Protein AF-A0A820ILZ4-F1 (afdb_monomer)

Foldseek 3Di:
DFDQEDDDDDDPPDFKDKDKGDWDWDKDFDPVQVVVPVDDDPDDDDTDIDTDTDMHMYMDGNCVPDPPVNVVVVVVVVVVCVVVVVVVVVVD

Radius of gyration: 18.0 Å; Cα contacts (8 Å, |Δi|>4): 102; chains: 1; bounding box: 40×37×37 Å

Organism: NCBI:txid433720

Solvent-accessible surface area (backbone atoms only — not comparable to full-atom values): 5961 Å² total; per-residue (Å²): 141,79,53,63,76,61,84,56,79,73,61,81,92,53,58,63,46,76,41,76,27,58,75,40,82,41,81,40,74,48,78,75,61,71,73,64,70,83,62,86,74,97,65,93,79,78,77,53,73,44,80,42,82,42,69,36,77,20,76,34,64,45,69,92,82,47,53,70,68,61,52,51,54,50,54,50,51,53,48,50,38,68,78,37,59,70,58,65,64,74,79,112

Structure (mmCIF, N/CA/C/O backbone):
data_AF-A0A820ILZ4-F1
#
_entry.id   AF-A0A820ILZ4-F1
#
loop_
_atom_site.group_PDB
_atom_site.id
_atom_site.type_symbol
_atom_site.label_atom_id
_atom_site.label_alt_id
_atom_site.label_comp_id
_atom_site.label_asym_id
_atom_site.label_entity_id
_atom_site.label_seq_id
_atom_site.pdbx_PDB_ins_code
_atom_site.Cartn_x
_atom_site.Cartn_y
_atom_site.Cartn_z
_atom_site.occupancy
_atom_site.B_iso_or_equiv
_atom_site.auth_seq_id
_atom_site.auth_comp_id
_atom_site.auth_asym_id
_atom_site.auth_atom_id
_atom_site.pdbx_PDB_model_num
ATOM 1 N N . ILE A 1 1 ? -7.170 -13.240 -12.796 1.00 55.50 1 ILE A N 1
ATOM 2 C CA . ILE A 1 1 ? -7.214 -12.275 -11.672 1.00 55.50 1 ILE A CA 1
ATOM 3 C C . ILE A 1 1 ? -6.118 -11.247 -11.908 1.00 55.50 1 ILE A C 1
ATOM 5 O O . ILE A 1 1 ? -4.964 -11.627 -12.070 1.00 55.50 1 ILE A O 1
ATOM 9 N N . GLY A 1 2 ? -6.495 -9.984 -12.079 1.00 60.47 2 GLY A N 1
ATOM 10 C CA . GLY A 1 2 ? -5.593 -8.893 -12.436 1.00 60.47 2 GLY A CA 1
ATOM 11 C C . GLY A 1 2 ? -6.329 -7.563 -12.317 1.00 60.47 2 GLY A C 1
ATOM 12 O O . GLY A 1 2 ? -7.502 -7.482 -12.666 1.00 60.47 2 GLY A O 1
ATOM 13 N N . GLY A 1 3 ? -5.643 -6.563 -11.778 1.00 70.50 3 GLY A N 1
ATOM 14 C CA . GLY A 1 3 ? -6.164 -5.233 -11.491 1.00 70.50 3 GLY A CA 1
ATOM 15 C C . GLY A 1 3 ? -5.067 -4.407 -10.826 1.00 70.50 3 GLY A C 1
ATOM 16 O O . GLY A 1 3 ? -4.187 -4.967 -10.167 1.00 70.50 3 GLY A O 1
ATOM 17 N N . THR A 1 4 ? -5.077 -3.100 -11.065 1.00 71.19 4 THR A N 1
ATOM 18 C CA . THR A 1 4 ? -4.156 -2.140 -10.443 1.00 71.19 4 THR A CA 1
ATOM 19 C C . THR A 1 4 ? -4.765 -1.582 -9.164 1.00 71.19 4 THR A C 1
ATOM 21 O O . THR A 1 4 ? -4.204 -1.768 -8.091 1.00 71.19 4 THR A O 1
ATOM 24 N N . TYR A 1 5 ? -5.942 -0.970 -9.243 1.00 76.06 5 TYR A N 1
ATOM 25 C CA . TYR A 1 5 ? -6.630 -0.431 -8.073 1.00 76.06 5 TYR A CA 1
ATOM 26 C C . TYR A 1 5 ? -7.929 -1.180 -7.817 1.00 76.06 5 TYR A C 1
ATOM 28 O O . TYR A 1 5 ? -8.619 -1.591 -8.751 1.00 76.06 5 TYR A O 1
ATOM 36 N N . ALA A 1 6 ? -8.249 -1.353 -6.542 1.00 81.50 6 ALA A N 1
ATOM 37 C CA . ALA A 1 6 ? -9.497 -1.939 -6.088 1.00 81.50 6 ALA A CA 1
ATOM 38 C C . ALA A 1 6 ? -10.027 -1.135 -4.900 1.00 81.50 6 ALA A C 1
ATOM 40 O O . ALA A 1 6 ? -9.255 -0.523 -4.170 1.00 81.50 6 ALA A O 1
ATOM 41 N N . VAL A 1 7 ? -11.340 -1.163 -4.687 1.00 82.38 7 VAL A N 1
ATOM 42 C CA . VAL A 1 7 ? -11.959 -0.651 -3.459 1.00 82.38 7 VAL A CA 1
ATOM 43 C C . VAL A 1 7 ? -12.392 -1.867 -2.640 1.00 82.38 7 VAL A 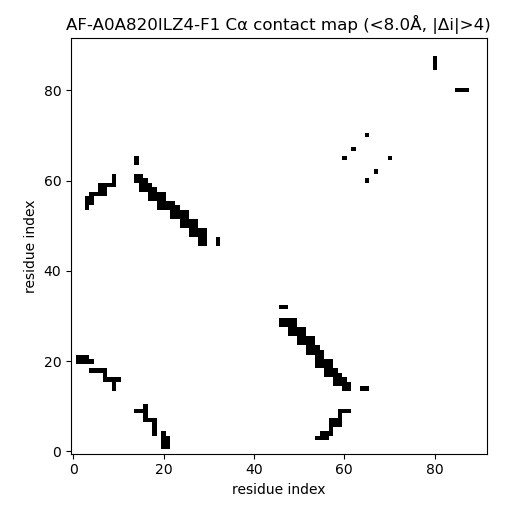C 1
ATOM 45 O O . VAL A 1 7 ? -13.489 -2.385 -2.865 1.00 82.38 7 VAL A O 1
ATOM 48 N N . PRO A 1 8 ? -11.511 -2.421 -1.788 1.00 81.88 8 PRO A N 1
ATOM 49 C CA . PRO A 1 8 ? -11.855 -3.583 -0.982 1.00 81.88 8 PRO A CA 1
ATOM 50 C C . PRO A 1 8 ? -12.930 -3.240 0.057 1.00 81.88 8 PRO A C 1
ATOM 52 O O . PRO A 1 8 ? -12.936 -2.165 0.649 1.00 81.88 8 PRO A O 1
ATOM 55 N N . ILE A 1 9 ? -13.853 -4.172 0.286 1.00 88.44 9 ILE A N 1
ATOM 56 C CA . ILE A 1 9 ? -14.926 -4.009 1.272 1.00 88.44 9 ILE A CA 1
ATOM 57 C C . ILE A 1 9 ? -14.433 -4.541 2.619 1.00 88.44 9 ILE A C 1
ATOM 59 O O . ILE A 1 9 ? -13.903 -5.649 2.685 1.00 88.44 9 ILE A O 1
ATOM 63 N N . LEU A 1 10 ? -14.614 -3.755 3.684 1.00 88.25 10 LEU A N 1
ATOM 64 C CA . LEU A 1 10 ? -14.238 -4.140 5.046 1.00 88.25 10 LEU A CA 1
ATOM 65 C C . LEU A 1 10 ? -15.026 -5.363 5.523 1.00 88.25 10 LEU A C 1
ATOM 67 O O . LEU A 1 10 ? -16.251 -5.420 5.389 1.00 88.25 10 LEU A O 1
ATOM 71 N N . LEU A 1 11 ? -14.318 -6.307 6.138 1.00 89.06 11 LEU A N 1
ATOM 72 C CA . LEU A 1 11 ? -14.897 -7.472 6.794 1.00 89.06 11 LEU A CA 1
ATOM 73 C C . LEU A 1 11 ? -14.965 -7.20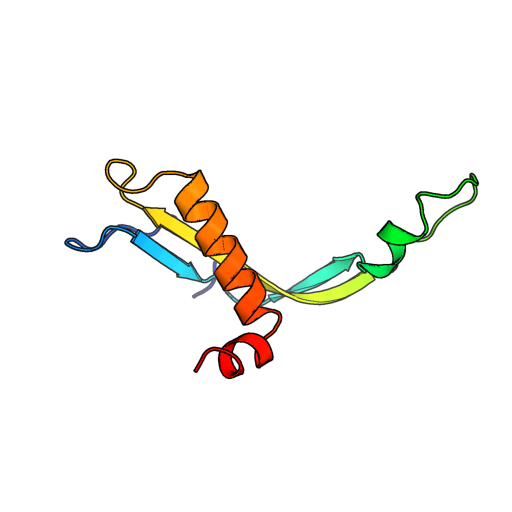4 8.300 1.00 89.06 11 LEU A C 1
ATOM 75 O O . LEU A 1 11 ? -13.96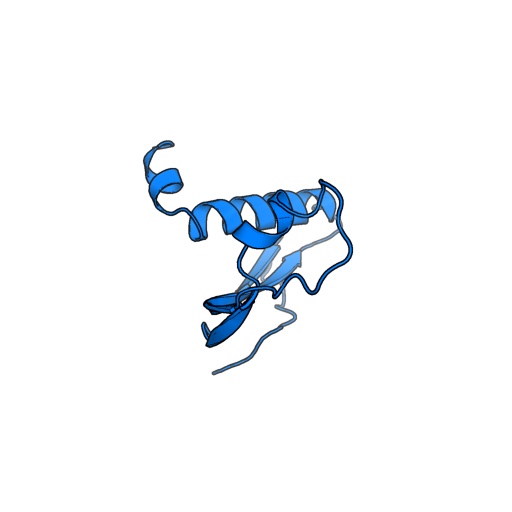1 -7.260 9.001 1.00 89.06 11 LEU A O 1
ATOM 79 N N . LEU A 1 12 ? -16.155 -6.888 8.814 1.00 90.50 12 LEU A N 1
ATOM 80 C CA . LEU A 1 12 ? -16.340 -6.640 10.248 1.00 90.50 12 LEU A CA 1
ATOM 81 C C . LEU A 1 12 ? -15.981 -7.901 11.062 1.00 90.50 12 LEU A C 1
ATOM 83 O O . LEU A 1 12 ? -16.374 -8.999 10.660 1.00 90.50 12 LEU A O 1
ATOM 87 N N . PRO A 1 13 ? -15.290 -7.773 12.213 1.00 92.50 13 PRO A N 1
ATOM 88 C CA . PRO A 1 13 ? -15.041 -6.551 12.993 1.00 92.50 13 PRO A CA 1
ATOM 89 C C . PRO A 1 13 ? -13.751 -5.777 12.642 1.00 92.50 13 PRO A C 1
ATOM 91 O O . PRO A 1 13 ? -13.358 -4.892 13.400 1.00 92.50 13 PRO A O 1
ATOM 94 N N . GLU A 1 14 ? -13.069 -6.095 11.540 1.00 95.44 14 GLU A N 1
ATOM 95 C CA . GLU A 1 14 ? -11.819 -5.428 11.154 1.00 95.44 14 GLU A CA 1
ATOM 96 C C . GLU A 1 14 ? -12.056 -3.978 10.701 1.00 95.44 14 GLU A C 1
ATOM 98 O O . GLU A 1 14 ? -13.098 -3.629 10.141 1.00 95.44 14 GLU A O 1
ATOM 103 N N . VAL A 1 15 ? -11.059 -3.121 10.940 1.00 94.00 15 VAL A N 1
ATOM 104 C CA . VAL A 1 15 ? -11.138 -1.668 10.695 1.00 94.00 15 VAL A CA 1
ATOM 105 C C . VAL A 1 15 ? -10.342 -1.207 9.475 1.00 94.00 15 VAL A C 1
ATOM 107 O O . VAL A 1 15 ? -10.445 -0.045 9.086 1.00 94.00 15 VAL A O 1
ATOM 110 N N . ALA A 1 16 ? -9.557 -2.094 8.862 1.00 93.56 16 ALA A N 1
ATOM 111 C CA . ALA A 1 16 ? -8.798 -1.822 7.650 1.00 93.56 16 ALA A CA 1
ATOM 112 C C . ALA A 1 16 ? -8.612 -3.097 6.820 1.00 93.56 16 ALA A C 1
ATOM 114 O O . ALA A 1 16 ? -8.487 -4.185 7.370 1.00 93.56 16 ALA A O 1
ATOM 115 N N . ILE A 1 17 ? -8.550 -2.949 5.500 1.00 95.38 17 ILE A N 1
ATOM 116 C CA . ILE A 1 17 ? -8.263 -4.024 4.550 1.00 95.38 17 ILE A CA 1
ATOM 117 C C . ILE A 1 17 ? -7.373 -3.494 3.420 1.00 95.38 17 ILE A C 1
ATOM 119 O O . ILE A 1 17 ? -7.475 -2.330 3.020 1.00 95.38 17 ILE A O 1
ATOM 123 N N . CYS A 1 18 ? -6.499 -4.357 2.901 1.00 94.00 18 CYS A N 1
ATOM 124 C CA . CYS A 1 18 ? -5.601 -4.053 1.791 1.00 94.00 18 CYS A CA 1
ATOM 125 C C . CYS A 1 18 ? -5.819 -5.025 0.635 1.00 94.00 18 CYS A C 1
ATOM 127 O O . CYS A 1 18 ? -5.806 -6.240 0.824 1.00 94.00 18 CYS A O 1
ATOM 129 N N . ALA A 1 19 ? -5.977 -4.487 -0.571 1.00 93.56 19 ALA A N 1
ATOM 130 C CA . ALA A 1 19 ? -5.956 -5.254 -1.804 1.00 93.56 19 ALA A CA 1
ATOM 131 C C . ALA A 1 19 ? -4.631 -5.017 -2.536 1.00 93.56 19 ALA A C 1
ATOM 133 O O . ALA A 1 19 ? -4.312 -3.885 -2.909 1.00 93.56 19 ALA A O 1
ATOM 134 N N . LEU A 1 20 ? -3.881 -6.095 -2.768 1.00 93.81 20 LEU A N 1
ATOM 135 C CA . LEU A 1 20 ? -2.636 -6.063 -3.529 1.00 93.81 20 LEU A CA 1
ATOM 136 C C . LEU A 1 20 ? -2.903 -6.381 -5.002 1.00 93.81 20 LEU A C 1
ATOM 138 O O . LEU A 1 20 ? -3.541 -7.379 -5.345 1.00 93.81 20 LEU A O 1
ATOM 142 N N . GLY A 1 21 ? -2.409 -5.509 -5.873 1.00 91.88 21 GLY A N 1
ATOM 143 C CA . GLY A 1 21 ? -2.452 -5.674 -7.315 1.00 91.88 21 GLY A CA 1
ATOM 144 C C . GLY A 1 21 ? -1.399 -6.654 -7.823 1.00 91.88 21 GLY A C 1
ATOM 145 O O . GLY A 1 21 ? -0.486 -7.083 -7.116 1.00 91.88 21 GLY A O 1
ATOM 146 N N . LYS A 1 22 ? -1.511 -7.003 -9.105 1.00 92.44 22 LYS A N 1
ATOM 147 C CA . LYS A 1 22 ? -0.526 -7.865 -9.766 1.00 92.44 22 LYS A CA 1
ATOM 148 C C . LYS A 1 22 ? 0.823 -7.145 -9.867 1.00 92.44 22 LYS A C 1
ATOM 150 O O . LYS A 1 22 ? 0.874 -6.006 -10.325 1.00 92.44 22 LYS A O 1
ATOM 155 N N . ILE A 1 23 ? 1.908 -7.854 -9.554 1.00 94.06 23 ILE A N 1
ATOM 156 C CA . ILE A 1 23 ? 3.270 -7.379 -9.817 1.00 94.06 23 ILE A CA 1
ATOM 157 C C . ILE A 1 23 ? 3.499 -7.333 -11.333 1.00 94.06 23 ILE A C 1
ATOM 159 O O . ILE A 1 23 ? 3.349 -8.343 -12.030 1.00 94.06 23 ILE A O 1
ATOM 163 N N . VAL A 1 24 ? 3.853 -6.160 -11.852 1.00 94.12 24 VAL A N 1
ATOM 164 C CA . VAL A 1 24 ? 4.103 -5.919 -13.278 1.00 94.12 24 VAL A CA 1
ATOM 165 C C . VAL A 1 24 ? 5.429 -5.194 -13.470 1.00 94.12 24 VAL A C 1
ATOM 167 O O . VAL A 1 24 ? 5.795 -4.334 -12.674 1.00 94.12 24 VAL A O 1
ATOM 170 N N . ARG A 1 25 ? 6.158 -5.524 -14.542 1.00 95.12 25 ARG A N 1
ATOM 171 C CA . ARG A 1 25 ? 7.362 -4.773 -14.915 1.00 95.12 25 ARG A CA 1
ATOM 172 C C . ARG A 1 25 ? 6.961 -3.430 -15.512 1.00 95.12 25 ARG A C 1
ATOM 174 O O . ARG A 1 25 ? 6.143 -3.394 -16.430 1.00 95.12 25 ARG A O 1
ATOM 181 N N . ARG A 1 26 ? 7.528 -2.347 -14.989 1.00 92.88 26 ARG A N 1
ATOM 182 C CA . ARG A 1 26 ? 7.281 -0.976 -15.441 1.00 92.88 26 ARG A CA 1
ATOM 183 C C . ARG A 1 26 ? 8.612 -0.254 -15.612 1.00 92.88 26 ARG A C 1
ATOM 185 O O . ARG A 1 26 ? 9.535 -0.486 -14.839 1.00 92.88 26 ARG A O 1
ATOM 192 N N . ILE A 1 27 ? 8.684 0.601 -16.626 1.00 93.56 27 ILE A N 1
ATOM 193 C CA . ILE A 1 27 ? 9.794 1.535 -16.810 1.00 93.56 27 ILE A CA 1
ATOM 194 C C . ILE A 1 27 ? 9.593 2.679 -15.814 1.00 93.56 27 ILE A C 1
ATOM 196 O O . ILE A 1 27 ? 8.519 3.285 -15.796 1.00 93.56 27 ILE A O 1
ATOM 200 N N . VAL A 1 28 ? 10.585 2.927 -14.967 1.00 91.44 28 VAL A N 1
ATOM 201 C CA . VAL A 1 28 ? 10.590 4.006 -13.974 1.00 91.44 28 VAL A CA 1
ATOM 202 C C . VAL A 1 28 ? 11.892 4.802 -14.095 1.00 91.44 28 VAL A C 1
ATOM 204 O O . VAL A 1 28 ? 12.897 4.215 -14.500 1.00 91.44 28 VAL A O 1
ATOM 207 N N . PRO A 1 29 ? 11.880 6.110 -13.795 1.00 90.19 29 PRO A N 1
ATOM 208 C CA . PRO A 1 29 ? 13.106 6.896 -13.694 1.00 90.19 29 PRO A CA 1
ATOM 209 C C . PRO A 1 29 ? 14.028 6.322 -12.617 1.00 90.19 29 PRO A C 1
ATOM 211 O O . PRO A 1 29 ? 13.544 5.780 -11.615 1.00 90.19 29 PRO A O 1
ATOM 214 N N . ASP A 1 30 ? 15.333 6.423 -12.834 1.00 85.31 30 ASP A N 1
ATOM 215 C CA . ASP A 1 30 ? 16.318 6.096 -11.813 1.00 85.31 30 ASP A CA 1
ATOM 216 C C . ASP A 1 30 ? 16.417 7.219 -10.775 1.00 85.31 30 ASP A C 1
ATOM 218 O O . ASP A 1 30 ? 16.321 8.399 -11.089 1.00 85.31 30 ASP A O 1
AT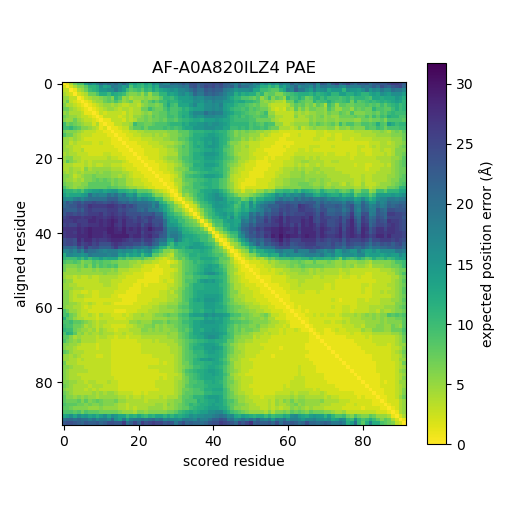OM 222 N N . GLU A 1 31 ? 16.586 6.833 -9.510 1.00 71.94 31 GLU A N 1
ATOM 223 C CA . GLU A 1 31 ? 16.638 7.768 -8.375 1.00 71.94 31 GLU A CA 1
ATOM 224 C C . GLU A 1 31 ? 17.973 8.536 -8.306 1.00 71.94 31 GLU A C 1
ATOM 226 O O . GLU A 1 31 ? 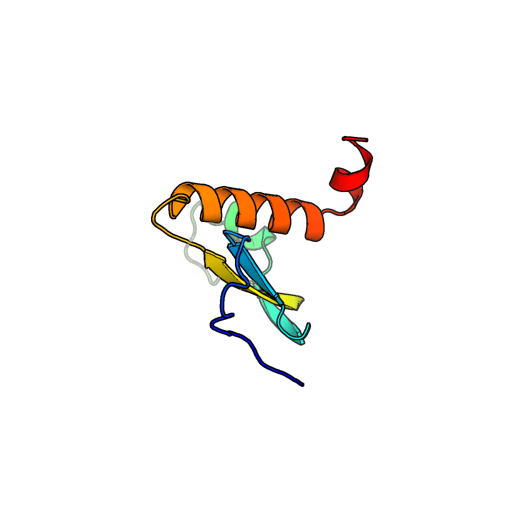18.077 9.510 -7.569 1.00 71.94 31 GLU A O 1
ATOM 231 N N . GLU A 1 32 ? 18.992 8.116 -9.068 1.00 63.09 32 GLU A N 1
ATOM 232 C CA . GLU A 1 32 ? 20.337 8.714 -9.052 1.00 63.09 32 GLU A CA 1
ATOM 233 C C . GLU A 1 32 ? 20.413 10.072 -9.779 1.00 63.09 32 GLU A C 1
ATOM 235 O O . GLU A 1 32 ? 21.287 10.874 -9.454 1.00 63.09 32 GLU A O 1
ATOM 240 N N . ASP A 1 33 ? 19.478 10.375 -10.689 1.00 57.34 33 ASP A N 1
ATOM 241 C CA . ASP A 1 33 ? 19.488 11.619 -11.484 1.00 57.34 33 ASP A CA 1
ATOM 242 C C . ASP A 1 33 ? 18.818 12.821 -10.775 1.00 57.34 33 ASP A C 1
ATOM 244 O O . ASP A 1 33 ? 18.933 13.966 -11.217 1.00 57.34 33 ASP A O 1
ATOM 248 N N . ASP A 1 34 ? 18.119 12.598 -9.656 1.00 54.84 34 ASP A N 1
ATOM 249 C CA . ASP A 1 34 ? 17.443 13.671 -8.903 1.00 54.84 34 ASP A CA 1
ATOM 250 C C . ASP A 1 34 ? 18.370 14.374 -7.884 1.00 54.84 34 ASP A C 1
ATOM 252 O O . ASP A 1 34 ? 18.077 15.487 -7.443 1.00 54.84 34 ASP A O 1
ATOM 256 N N . GLU A 1 35 ? 19.510 13.776 -7.501 1.00 53.56 35 GLU A N 1
ATOM 257 C CA . GLU A 1 35 ? 20.445 14.409 -6.551 1.00 53.56 35 GLU A CA 1
ATOM 258 C C . GLU A 1 35 ? 21.513 15.295 -7.227 1.00 53.56 35 GLU A C 1
ATOM 260 O O . GLU A 1 35 ? 22.015 16.233 -6.598 1.00 53.56 35 GLU A O 1
ATOM 265 N N . SER A 1 36 ? 21.835 15.078 -8.512 1.00 50.09 36 SER A N 1
ATOM 266 C CA . SER A 1 36 ? 22.811 15.891 -9.268 1.00 50.09 36 SER A CA 1
ATOM 267 C C . SER A 1 36 ? 22.259 17.217 -9.798 1.00 50.09 36 SER A C 1
ATOM 269 O O . SER A 1 36 ? 23.019 18.162 -10.022 1.00 50.09 36 SER A O 1
ATOM 271 N N . SER A 1 37 ? 20.943 17.332 -9.945 1.00 49.31 37 SER A N 1
ATOM 272 C CA . SER A 1 37 ? 20.272 18.409 -10.685 1.00 49.31 37 SER A CA 1
ATOM 273 C C . SER A 1 37 ? 19.983 19.677 -9.859 1.00 49.31 37 SER A C 1
ATOM 275 O O . SER A 1 37 ? 19.432 20.660 -10.359 1.00 49.31 37 SER A O 1
ATOM 277 N N . SER A 1 38 ? 20.439 19.738 -8.600 1.00 51.59 38 SER A N 1
ATOM 278 C CA . SER A 1 38 ? 20.383 20.954 -7.765 1.00 51.59 38 SER A CA 1
ATOM 279 C C . SER A 1 38 ? 21.588 21.898 -7.940 1.00 51.59 38 SER A C 1
ATOM 281 O O . SER A 1 38 ? 21.642 22.965 -7.322 1.00 51.59 38 SER A O 1
ATOM 283 N N . SER A 1 39 ? 22.532 21.559 -8.830 1.00 51.22 39 SER A N 1
ATOM 284 C CA . SER A 1 39 ? 23.738 22.346 -9.116 1.00 51.22 39 SER A CA 1
ATOM 285 C C . SER A 1 39 ? 23.875 22.687 -10.606 1.00 51.22 39 SER A C 1
ATOM 287 O O . SER A 1 39 ? 24.628 22.055 -11.327 1.00 51.22 39 SER A O 1
ATOM 289 N N . SER A 1 40 ? 23.188 23.747 -11.043 1.00 54.88 40 SER A N 1
ATOM 290 C CA . SER A 1 40 ? 23.579 24.643 -12.153 1.00 54.88 40 SER A CA 1
ATOM 291 C C . SER A 1 40 ? 24.215 24.018 -13.412 1.00 54.88 40 SER A C 1
ATOM 293 O O . SER A 1 40 ? 25.434 23.924 -13.499 1.00 54.88 40 SER A O 1
ATOM 295 N N . SER A 1 41 ? 23.434 23.762 -14.462 1.00 52.81 41 SER A N 1
ATOM 296 C CA . SER A 1 41 ? 23.748 24.170 -15.849 1.00 52.81 41 SER A CA 1
ATOM 297 C C . SER A 1 41 ? 22.659 23.688 -16.806 1.00 52.81 41 SER A C 1
ATOM 299 O O . SER A 1 41 ? 22.186 22.564 -16.742 1.00 52.81 41 SER A O 1
ATOM 301 N N . SER A 1 42 ? 22.217 24.589 -17.673 1.00 55.28 42 SER A N 1
ATOM 302 C CA . SER A 1 42 ? 21.341 24.302 -18.799 1.00 55.28 42 SER A CA 1
ATOM 303 C C . SER A 1 42 ? 22.129 23.588 -19.894 1.00 55.28 42 SER A C 1
ATOM 305 O O . SER A 1 42 ? 22.789 24.278 -20.659 1.00 55.28 42 SER A O 1
ATOM 307 N N . ASP A 1 43 ? 22.047 22.258 -19.939 1.00 54.06 43 ASP A N 1
ATOM 308 C CA . ASP A 1 43 ? 22.307 21.376 -21.087 1.00 54.06 43 ASP A CA 1
ATOM 309 C C . ASP A 1 43 ? 21.610 20.025 -20.796 1.00 54.06 43 ASP A C 1
ATOM 311 O O . ASP A 1 43 ? 21.572 19.607 -19.645 1.00 54.06 43 ASP A O 1
ATOM 315 N N . ASP A 1 44 ? 20.998 19.390 -21.804 1.00 56.75 44 ASP A N 1
ATOM 316 C CA . ASP A 1 44 ? 20.134 18.191 -21.717 1.00 5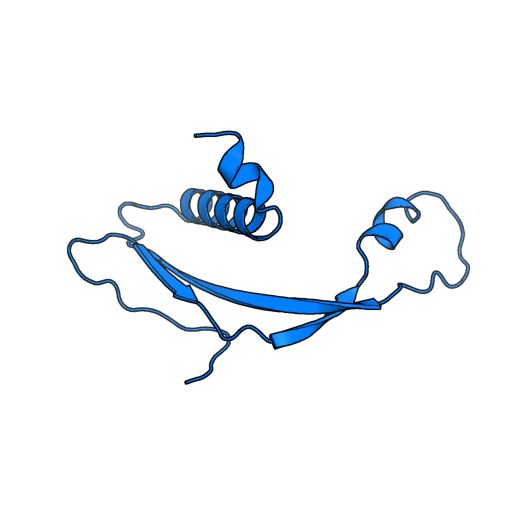6.75 44 ASP A CA 1
ATOM 317 C C . ASP A 1 44 ? 20.581 17.121 -20.686 1.00 56.75 44 ASP A C 1
ATOM 319 O O . ASP A 1 44 ? 21.380 16.232 -20.993 1.00 56.75 44 ASP A O 1
ATOM 323 N N . GLU A 1 45 ? 20.015 17.153 -19.474 1.00 61.94 45 GLU A N 1
ATOM 324 C CA . GLU A 1 45 ? 20.168 16.087 -18.478 1.00 61.94 45 GLU A CA 1
ATOM 325 C C . GLU A 1 45 ? 19.229 14.932 -18.856 1.00 61.94 45 GLU A C 1
ATOM 327 O O . GLU A 1 45 ? 18.001 15.013 -18.751 1.00 61.94 45 GLU A O 1
ATOM 332 N N . TYR A 1 46 ? 19.810 13.865 -19.405 1.00 66.62 46 TYR A N 1
ATOM 333 C CA . TYR A 1 46 ? 19.066 12.683 -19.825 1.00 66.62 46 TYR A CA 1
ATOM 334 C C . TYR A 1 46 ? 18.740 11.835 -18.595 1.00 66.62 46 TYR A C 1
ATOM 336 O O . TYR A 1 46 ? 19.613 11.162 -18.061 1.00 66.62 46 TYR A O 1
ATOM 344 N N . CYS A 1 47 ? 17.478 11.850 -18.172 1.00 71.19 47 CYS A N 1
ATOM 345 C CA . CYS A 1 47 ? 16.993 10.994 -17.093 1.00 71.19 47 CYS A CA 1
ATOM 346 C C . CYS A 1 47 ? 17.106 9.516 -17.524 1.00 71.19 47 CYS A C 1
ATOM 348 O O . CYS A 1 47 ? 16.514 9.107 -18.532 1.00 71.19 47 CYS A O 1
ATOM 350 N N . SER A 1 48 ? 17.905 8.728 -16.808 1.00 81.88 48 SER A N 1
ATOM 351 C CA . SER A 1 48 ? 18.038 7.285 -16.973 1.00 81.88 48 SER A CA 1
ATOM 352 C C . SER A 1 48 ? 16.755 6.586 -16.524 1.00 81.88 48 SER A C 1
ATOM 354 O O . SER A 1 48 ? 16.074 6.993 -15.582 1.00 81.88 48 SER A O 1
ATOM 356 N N . TYR A 1 49 ? 16.398 5.513 -17.230 1.00 89.06 49 TYR A N 1
ATOM 357 C CA . TYR A 1 49 ? 15.213 4.716 -16.938 1.00 89.06 49 TYR A CA 1
ATOM 358 C C . TYR A 1 49 ? 15.595 3.258 -16.708 1.00 89.06 49 TYR A C 1
ATOM 360 O O . TYR A 1 49 ? 16.243 2.634 -17.554 1.00 89.06 49 TYR A O 1
ATOM 368 N N . SER A 1 50 ? 15.066 2.663 -15.642 1.00 91.56 50 SER A N 1
ATOM 369 C CA . SER A 1 50 ? 15.198 1.235 -15.364 1.00 91.56 50 SER A CA 1
ATOM 370 C C . SER A 1 50 ? 13.854 0.513 -15.379 1.00 91.56 50 SER A C 1
ATOM 372 O O . SER A 1 50 ? 12.777 1.071 -15.162 1.00 91.56 50 SER A O 1
ATOM 374 N N . VAL A 1 51 ? 13.898 -0.789 -15.670 1.00 93.81 51 VAL A N 1
ATOM 375 C CA . VAL A 1 51 ? 12.720 -1.656 -15.574 1.00 93.81 51 VAL A CA 1
ATOM 376 C C . VAL A 1 51 ? 12.651 -2.226 -14.162 1.00 93.81 51 VAL A C 1
ATOM 378 O O . VAL A 1 51 ? 13.441 -3.103 -13.812 1.00 93.81 51 VAL A O 1
ATOM 381 N N . ARG A 1 52 ? 11.666 -1.792 -13.369 1.00 93.44 52 ARG A N 1
ATOM 382 C CA . ARG A 1 52 ? 11.429 -2.288 -12.003 1.00 93.44 52 ARG A CA 1
ATOM 383 C C . ARG A 1 52 ? 10.144 -3.115 -11.904 1.00 93.44 52 ARG A C 1
ATOM 385 O O . ARG A 1 52 ? 9.207 -2.968 -12.696 1.00 93.44 52 ARG A O 1
ATOM 392 N N . SER A 1 53 ? 10.106 -4.024 -10.931 1.00 94.75 53 SER A N 1
ATOM 393 C CA . SER A 1 53 ? 8.904 -4.786 -10.574 1.00 94.75 53 SER A CA 1
ATOM 394 C C . SER A 1 53 ? 8.024 -3.933 -9.666 1.00 94.75 53 SER A C 1
ATOM 396 O O . SER A 1 53 ? 8.376 -3.701 -8.517 1.00 94.75 53 SER A O 1
ATOM 398 N N . MET A 1 54 ? 6.880 -3.480 -10.174 1.00 94.50 54 MET A N 1
ATOM 399 C CA . MET A 1 54 ? 5.962 -2.601 -9.450 1.00 94.50 54 MET A CA 1
ATOM 400 C C . MET A 1 54 ? 4.703 -3.351 -9.029 1.00 94.50 54 MET A C 1
ATOM 402 O O . MET A 1 54 ? 4.142 -4.126 -9.808 1.00 94.50 54 MET A O 1
ATOM 406 N N . MET A 1 55 ? 4.220 -3.061 -7.824 1.00 94.94 55 MET A N 1
ATOM 407 C CA . MET A 1 55 ? 2.915 -3.494 -7.333 1.00 94.94 55 MET A CA 1
ATOM 408 C C . MET A 1 55 ? 2.103 -2.294 -6.856 1.00 94.94 55 MET A C 1
ATOM 410 O O . MET A 1 55 ? 2.656 -1.283 -6.429 1.00 94.94 55 MET A O 1
ATOM 414 N N . SER A 1 56 ? 0.785 -2.408 -6.921 1.00 93.69 56 SER A N 1
ATOM 415 C CA . SER A 1 56 ? -0.142 -1.436 -6.350 1.00 93.69 56 SER A CA 1
ATOM 416 C C . SER A 1 56 ? -0.773 -2.005 -5.084 1.00 93.69 56 SER A C 1
ATOM 418 O O . SER A 1 56 ? -1.122 -3.181 -5.034 1.00 93.69 56 SER A O 1
ATOM 420 N N . ALA A 1 57 ? -0.947 -1.164 -4.072 1.00 93.88 57 ALA A N 1
ATOM 421 C CA . ALA A 1 57 ? -1.691 -1.487 -2.862 1.00 93.88 57 ALA A CA 1
ATOM 422 C C . ALA A 1 57 ? -2.870 -0.518 -2.751 1.00 93.88 57 ALA A C 1
ATOM 424 O O . ALA A 1 57 ? -2.696 0.690 -2.911 1.00 93.88 57 ALA A O 1
ATOM 425 N N . SER A 1 58 ? -4.072 -1.047 -2.531 1.00 94.19 58 SER A N 1
ATOM 426 C CA . SER A 1 58 ? -5.280 -0.244 -2.327 1.00 94.19 58 SER A CA 1
ATOM 427 C C . SER A 1 58 ? -5.829 -0.487 -0.931 1.00 94.19 58 SER A C 1
ATOM 429 O O . SER A 1 58 ? -6.114 -1.627 -0.566 1.00 94.19 58 SER A O 1
ATOM 431 N N . TRP A 1 59 ? -5.989 0.589 -0.168 1.00 93.75 59 TRP A N 1
ATOM 432 C CA . TRP A 1 59 ? -6.421 0.543 1.222 1.00 93.75 59 TRP A CA 1
ATOM 433 C C . TRP A 1 59 ? -7.889 0.931 1.347 1.00 93.75 59 TRP A C 1
ATOM 435 O O . TRP A 1 59 ? -8.374 1.837 0.671 1.00 93.75 59 TRP A O 1
ATOM 445 N N . SER A 1 60 ? -8.605 0.268 2.245 1.00 93.88 60 SER A N 1
ATOM 446 C CA . SER A 1 60 ? -9.890 0.745 2.751 1.00 93.88 60 SER A CA 1
ATOM 447 C C . SER A 1 60 ? -9.877 0.653 4.263 1.00 93.88 60 SER A C 1
ATOM 449 O O . SER A 1 60 ? -9.376 -0.321 4.817 1.00 93.88 60 SER A O 1
ATOM 451 N N . ALA A 1 61 ? -10.379 1.690 4.925 1.00 93.56 61 ALA A N 1
ATOM 452 C CA . ALA A 1 61 ? -10.367 1.797 6.375 1.00 93.56 61 ALA A CA 1
ATOM 453 C C . ALA A 1 61 ? -11.626 2.485 6.888 1.00 93.56 61 ALA A C 1
ATOM 455 O O . ALA A 1 61 ? -12.205 3.334 6.206 1.00 93.56 61 ALA A O 1
ATOM 456 N N . ASP A 1 62 ? -12.035 2.121 8.101 1.00 94.69 62 ASP A N 1
ATOM 457 C CA . ASP A 1 62 ? -13.103 2.811 8.807 1.00 94.69 62 ASP A CA 1
ATOM 458 C C . ASP A 1 62 ? -12.587 4.163 9.312 1.00 94.69 62 ASP A C 1
ATOM 460 O O . ASP A 1 62 ? -11.882 4.262 10.322 1.00 94.69 62 ASP A O 1
ATOM 464 N N . HIS A 1 63 ? -12.969 5.219 8.596 1.00 93.50 63 HIS A N 1
ATOM 465 C CA . HIS A 1 63 ? -12.503 6.578 8.854 1.00 93.50 63 HIS A CA 1
ATOM 466 C C . HIS A 1 63 ? -13.025 7.178 10.173 1.00 93.50 63 HIS A C 1
ATOM 468 O O . HIS A 1 63 ? -12.606 8.266 10.567 1.00 93.50 63 HIS A O 1
ATOM 474 N N . ARG A 1 64 ? -13.942 6.478 10.864 1.00 94.00 64 ARG A N 1
ATOM 475 C CA . ARG A 1 64 ? -14.405 6.840 12.214 1.00 94.00 64 ARG A CA 1
ATOM 476 C C . ARG A 1 64 ? -13.345 6.570 13.277 1.00 94.00 64 ARG A C 1
ATOM 478 O O . ARG A 1 64 ? -13.394 7.179 14.340 1.00 94.00 64 ARG A O 1
ATOM 485 N N . VAL A 1 65 ? -12.429 5.643 12.998 1.00 94.12 65 VAL A N 1
ATOM 486 C CA . VAL A 1 65 ? -11.400 5.182 13.940 1.00 94.12 65 VAL A CA 1
ATOM 487 C C . VAL A 1 65 ? -9.995 5.484 13.419 1.00 94.12 65 VAL A C 1
ATOM 489 O O . VAL A 1 65 ? -9.116 5.814 14.210 1.00 94.12 65 VAL A O 1
ATOM 492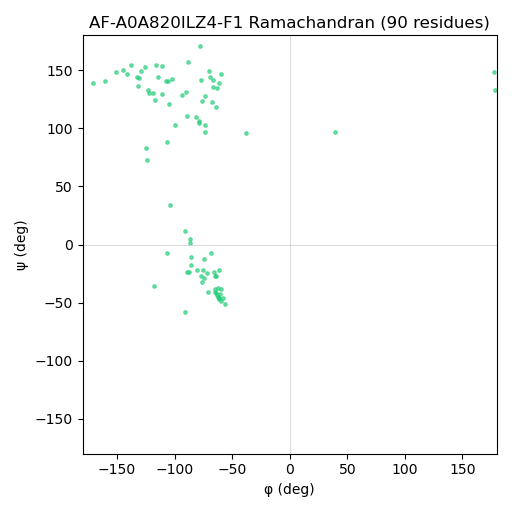 N N . ILE A 1 66 ? -9.776 5.399 12.102 1.00 92.81 66 ILE A N 1
ATOM 493 C CA . ILE A 1 66 ? -8.471 5.612 11.465 1.00 92.81 66 ILE A CA 1
ATOM 494 C C . ILE A 1 66 ? -8.497 6.906 10.648 1.00 92.81 66 ILE A C 1
ATOM 496 O O . ILE A 1 66 ? -9.373 7.099 9.812 1.00 92.81 66 ILE A O 1
ATOM 500 N N . ASP A 1 67 ? -7.513 7.780 10.850 1.00 94.25 67 ASP A N 1
ATOM 501 C CA . ASP A 1 67 ? -7.314 8.965 10.012 1.00 94.25 67 ASP A CA 1
ATOM 502 C C . ASP A 1 67 ? -6.416 8.660 8.789 1.00 94.25 67 ASP A C 1
ATOM 504 O O . ASP A 1 67 ? -5.606 7.727 8.795 1.00 94.25 67 ASP A O 1
ATOM 508 N N . GLY A 1 68 ? -6.536 9.470 7.734 1.00 92.25 68 GLY A N 1
ATOM 509 C CA . GLY A 1 68 ? -5.747 9.337 6.511 1.00 92.25 68 GLY A CA 1
ATOM 510 C C . GLY A 1 68 ? -4.233 9.452 6.717 1.00 92.25 68 GLY A C 1
ATOM 511 O O . GLY A 1 68 ? -3.487 8.695 6.099 1.00 92.25 68 GLY A O 1
ATOM 512 N N . ALA A 1 69 ? -3.756 10.331 7.604 1.00 95.69 69 ALA A N 1
ATOM 513 C CA . ALA A 1 69 ? -2.335 10.454 7.925 1.00 95.69 69 ALA A CA 1
ATOM 514 C C . ALA A 1 69 ? -1.804 9.180 8.595 1.00 95.69 69 ALA A C 1
ATOM 516 O O . ALA A 1 69 ? -0.724 8.703 8.247 1.00 95.69 69 ALA A O 1
ATOM 517 N N . THR A 1 70 ? -2.581 8.586 9.501 1.00 95.94 70 THR A N 1
ATOM 518 C CA . THR A 1 70 ? -2.251 7.299 10.131 1.00 95.94 70 THR A CA 1
ATOM 519 C C . THR A 1 70 ? -2.109 6.190 9.084 1.00 95.94 70 THR A C 1
ATOM 521 O O . THR A 1 70 ? -1.093 5.491 9.061 1.00 95.94 70 THR A O 1
ATOM 524 N N . MET A 1 71 ? -3.072 6.073 8.162 1.00 95.19 71 MET A N 1
ATOM 525 C CA . MET A 1 71 ? -3.011 5.087 7.077 1.00 95.19 71 MET A CA 1
ATOM 526 C C . MET A 1 71 ? -1.832 5.340 6.123 1.00 95.19 71 MET A C 1
ATOM 528 O O . MET A 1 71 ? -1.135 4.404 5.738 1.00 95.19 71 MET A O 1
ATOM 532 N N . ALA A 1 72 ? -1.564 6.599 5.767 1.00 95.06 72 ALA A N 1
ATOM 533 C CA . ALA A 1 72 ? -0.451 6.956 4.890 1.00 95.06 72 ALA A CA 1
ATOM 534 C C . ALA A 1 72 ? 0.908 6.593 5.509 1.00 95.06 72 ALA A C 1
ATOM 536 O O . ALA A 1 72 ? 1.758 6.015 4.833 1.00 95.06 72 ALA A O 1
ATOM 537 N N . ARG A 1 73 ? 1.101 6.870 6.806 1.00 96.75 73 ARG A N 1
ATOM 538 C CA . ARG A 1 73 ? 2.327 6.493 7.529 1.00 96.75 73 ARG A CA 1
ATOM 539 C C . ARG A 1 73 ? 2.513 4.980 7.558 1.00 96.75 73 ARG A C 1
ATOM 541 O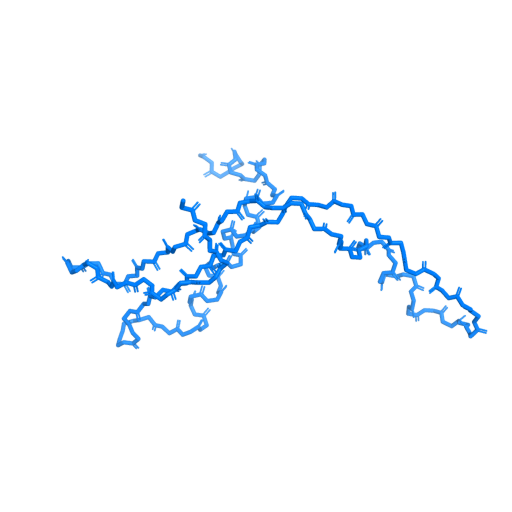 O . ARG A 1 73 ? 3.601 4.511 7.250 1.00 96.75 73 ARG A O 1
ATOM 548 N N . PHE A 1 74 ? 1.452 4.229 7.850 1.00 95.75 74 PHE A N 1
ATOM 549 C CA . PHE A 1 74 ? 1.495 2.768 7.816 1.00 95.75 74 PHE A CA 1
ATOM 550 C C . PHE A 1 74 ? 1.823 2.226 6.417 1.00 95.75 74 PHE A C 1
ATOM 552 O O . PHE A 1 74 ? 2.689 1.367 6.275 1.00 95.75 74 PHE A O 1
ATOM 559 N N . SER A 1 75 ? 1.180 2.755 5.372 1.00 95.94 75 SER A N 1
ATOM 560 C CA . SER A 1 75 ? 1.444 2.342 3.990 1.00 95.94 75 SER A CA 1
ATOM 561 C C . SER A 1 75 ? 2.887 2.629 3.569 1.00 95.94 75 SER A C 1
ATOM 563 O O . SER A 1 75 ? 3.463 1.833 2.829 1.00 95.94 75 SER A O 1
ATOM 565 N N . ASN A 1 76 ? 3.467 3.745 4.015 1.00 95.50 76 ASN A N 1
ATOM 566 C CA . ASN A 1 76 ? 4.857 4.093 3.724 1.00 95.50 76 ASN A CA 1
ATOM 567 C C . ASN A 1 76 ? 5.841 3.187 4.466 1.00 95.50 76 ASN A C 1
ATOM 569 O O . ASN A 1 76 ? 6.813 2.743 3.865 1.00 95.50 76 ASN A O 1
ATOM 573 N N . GLU A 1 77 ? 5.567 2.867 5.730 1.00 95.25 77 GLU A N 1
ATOM 574 C CA . GLU A 1 77 ? 6.379 1.919 6.498 1.00 95.25 77 GLU A CA 1
ATOM 575 C C . GLU A 1 77 ? 6.353 0.530 5.850 1.00 95.25 77 GLU A C 1
ATOM 577 O O . GLU A 1 77 ? 7.393 -0.071 5.592 1.00 95.25 77 GLU A O 1
ATOM 582 N N . LEU A 1 78 ? 5.162 0.044 5.486 1.00 94.81 78 LEU A N 1
ATOM 583 C CA . LEU A 1 78 ? 5.027 -1.232 4.790 1.00 94.81 78 LEU A CA 1
ATOM 584 C C . LEU A 1 78 ? 5.759 -1.221 3.442 1.00 94.81 78 LEU A C 1
ATOM 586 O O . LEU A 1 78 ? 6.440 -2.190 3.114 1.00 94.81 78 LEU A O 1
ATOM 590 N N . LYS A 1 79 ? 5.641 -0.133 2.669 1.00 94.88 79 LYS A N 1
ATOM 591 C CA . LYS A 1 79 ? 6.390 0.052 1.419 1.00 94.88 79 LYS A CA 1
ATOM 592 C C . LYS A 1 79 ? 7.895 -0.061 1.677 1.00 94.88 79 LYS A C 1
ATOM 594 O O . LYS A 1 79 ? 8.551 -0.864 1.021 1.00 94.88 79 LYS A O 1
ATOM 599 N N . TYR A 1 80 ? 8.416 0.681 2.653 1.00 94.56 80 TYR A N 1
ATOM 600 C CA . TYR A 1 80 ? 9.837 0.697 2.992 1.00 94.56 80 TYR A CA 1
ATOM 601 C C . TYR A 1 80 ? 10.364 -0.695 3.358 1.00 94.56 80 TYR A C 1
ATOM 603 O O . TYR A 1 80 ? 11.397 -1.114 2.835 1.00 94.56 80 TYR A O 1
ATOM 611 N N . LEU A 1 81 ? 9.630 -1.435 4.193 1.00 94.69 81 LEU A N 1
ATOM 612 C CA . LEU A 1 81 ? 9.995 -2.792 4.604 1.00 94.69 81 LEU A CA 1
ATOM 613 C C . LEU A 1 81 ? 9.983 -3.789 3.437 1.00 94.69 81 LEU A C 1
ATOM 615 O O . LEU A 1 81 ? 10.835 -4.672 3.375 1.00 94.69 81 LEU A O 1
ATOM 619 N N . LEU A 1 82 ? 9.028 -3.666 2.510 1.00 94.12 82 LEU A N 1
ATOM 620 C CA . LEU A 1 82 ? 8.933 -4.552 1.345 1.00 94.12 82 LEU A CA 1
ATOM 621 C C . LEU A 1 82 ? 9.969 -4.222 0.264 1.00 94.12 82 LEU A C 1
ATOM 623 O O . LEU A 1 82 ? 10.444 -5.132 -0.414 1.00 94.12 82 LEU A O 1
ATOM 627 N N . GLU A 1 83 ? 10.335 -2.950 0.111 1.00 93.44 83 GLU A N 1
ATOM 628 C CA . GLU A 1 83 ? 11.419 -2.519 -0.781 1.00 93.44 83 GLU A CA 1
ATOM 629 C C . GLU A 1 83 ? 12.802 -2.846 -0.195 1.00 93.44 83 GLU A C 1
ATOM 631 O O . GLU A 1 83 ? 13.733 -3.135 -0.945 1.00 93.44 83 GLU A O 1
ATOM 636 N N . ASN A 1 84 ? 12.925 -2.894 1.137 1.00 94.00 84 ASN A N 1
ATOM 637 C CA . ASN A 1 84 ? 14.162 -3.188 1.861 1.00 94.00 84 ASN A CA 1
ATOM 638 C C . ASN A 1 84 ? 13.977 -4.388 2.809 1.00 94.00 84 ASN A C 1
ATOM 640 O O . ASN A 1 84 ? 13.964 -4.217 4.031 1.00 94.00 84 ASN A O 1
ATOM 644 N N . PRO A 1 85 ? 13.887 -5.627 2.292 1.00 92.00 85 PRO A N 1
ATOM 645 C CA . PRO A 1 85 ? 13.496 -6.796 3.085 1.00 92.00 85 PRO A CA 1
ATOM 646 C C . PRO A 1 85 ? 14.440 -7.114 4.253 1.00 92.00 85 PRO A C 1
ATOM 648 O O . PRO A 1 85 ? 14.024 -7.748 5.218 1.00 92.00 85 PRO A O 1
ATOM 651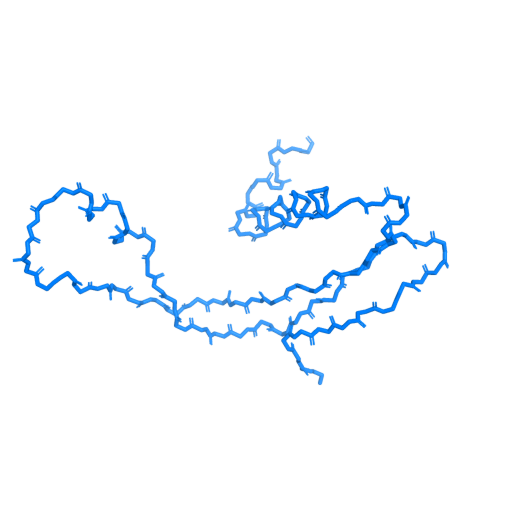 N N . LEU A 1 86 ? 15.698 -6.659 4.210 1.00 93.50 86 LEU A N 1
ATOM 652 C CA . LEU A 1 86 ? 16.639 -6.817 5.325 1.00 93.50 86 LEU A CA 1
ATOM 653 C C . LEU A 1 86 ? 16.193 -6.066 6.589 1.00 93.50 86 LEU A C 1
ATOM 655 O O . LEU A 1 86 ? 16.511 -6.503 7.691 1.00 93.50 86 LEU A O 1
ATOM 659 N N . GLN A 1 87 ? 15.415 -4.989 6.450 1.00 92.12 87 GLN A N 1
ATOM 660 C CA . GLN A 1 87 ? 14.885 -4.227 7.586 1.00 92.12 87 GLN A CA 1
ATOM 661 C C . GLN A 1 87 ? 13.904 -5.055 8.430 1.00 92.12 87 GLN A C 1
ATOM 663 O O . GLN A 1 87 ? 13.824 -4.864 9.641 1.00 92.12 87 GLN A O 1
ATOM 668 N N . LEU A 1 88 ? 13.229 -6.049 7.833 1.00 90.81 88 LEU A N 1
ATOM 669 C CA . LEU A 1 88 ? 12.363 -6.981 8.569 1.00 90.81 88 LEU A CA 1
ATOM 670 C C . LEU A 1 88 ? 13.138 -7.872 9.553 1.00 90.81 88 LEU A C 1
ATOM 672 O O . LEU A 1 88 ? 12.545 -8.379 10.502 1.00 90.81 88 LEU A O 1
ATOM 676 N N . LEU A 1 89 ? 14.439 -8.085 9.325 1.00 91.31 89 LEU A N 1
ATOM 677 C CA . LEU A 1 89 ? 15.276 -8.952 10.159 1.00 91.31 89 LEU A CA 1
ATOM 678 C C . LEU A 1 89 ? 15.899 -8.222 11.353 1.00 91.31 89 LEU A C 1
ATOM 680 O O . LEU A 1 89 ? 16.252 -8.865 12.334 1.00 91.31 89 LEU A O 1
ATOM 684 N N . ILE A 1 90 ? 16.057 -6.899 11.273 1.00 86.88 90 ILE A N 1
ATOM 685 C CA . ILE A 1 90 ? 16.761 -6.105 12.293 1.00 86.88 90 ILE A CA 1
ATOM 686 C C . ILE A 1 90 ? 15.886 -5.885 13.542 1.00 86.88 90 ILE A C 1
ATOM 688 O O . ILE A 1 90 ? 16.418 -5.765 14.641 1.00 86.88 90 ILE A O 1
ATOM 692 N N . ASN A 1 91 ? 14.558 -5.891 13.390 1.00 62.34 91 ASN A N 1
ATOM 693 C CA . ASN A 1 91 ? 13.584 -5.629 14.460 1.00 62.34 91 ASN A CA 1
ATOM 694 C C . ASN A 1 91 ? 12.891 -6.904 14.997 1.00 62.34 91 ASN A C 1
ATOM 696 O O . ASN A 1 91 ? 11.703 -6.857 15.325 1.00 62.34 91 ASN A O 1
ATOM 700 N N . GLN A 1 92 ? 13.595 -8.040 15.044 1.00 53.56 92 GLN A N 1
ATOM 701 C CA . GLN A 1 92 ? 13.080 -9.310 15.591 1.00 53.56 92 GLN A CA 1
ATOM 702 C C . GLN A 1 92 ? 13.375 -9.469 17.085 1.00 53.56 92 GLN A C 1
ATOM 704 O O . GLN A 1 92 ? 14.495 -9.107 17.510 1.00 53.56 92 GLN A O 1
#

pLDDT: mean 83.94, std 15.39, range [49.31, 96.75]

Nearest PDB structures (foldseek):
  3gw6-assembly2_C  TM=2.576E-01  e=3.687E+00  Escherichia phage K1F
  7ng9-assembly1_A  TM=3.997E-01  e=9.273E+00  Klebsiella quasipneumoniae

InterPro domains:
  IPR001078 2-oxoacid dehydrogenase acyltransferase, catalytic domain [PF00198] (1-89)
  IPR023213 Chloramphenicol acetyltransferase-like domain superfamily [G3DSA:3.30.559.10] (1-92)
  IPR050743 2-oxoacid dehydrogenase family, E2 component [PTHR43178] (1-90)

Sequence (92 aa):
IGGTYAVPILLLPEVAICALGKIVRRIVPDEEDDESSSSSSSDDEYCSYSVRSMMSASWSADHRVIDGATMARFSNELKYLLENPLQLLINQ

Mean predicted aligned error: 8.5 Å

Secondary structure (DSSP, 8-state):
---S---PPP-TT-SEEEEEPPPEEEEEE-TTHHHHTTS---S-----EEEEEE--EEEEE-TTT--HHHHHHHHHHHHHHHHSTTHHHHT-